Protein AF-A0A1V6BVH6-F1 (afdb_monomer_lite)

Foldseek 3Di:
DFWKAFQPVLDIDDDPDQADPPPRDNPRIDGDDPQAPSDDPDDDDPDWDADPPPRATADPPRRHRPDWDWDDDPPDIDTPVPDDPVVVVVVVPDDDDDPVVPD

Secondary structure (DSSP, 8-state):
-EEEEETTT--EEEESS---TTT--STTEEEPPTT--S-------S--EE-TTT--EE-TTT--S----EEESSSSEEEGGGS-HHHHHHHHT--PPPTTTT-

Radius of gyration: 16.54 Å; chains: 1; bounding box: 38×27×50 Å

Structure (mmCIF, N/CA/C/O backbone):
data_AF-A0A1V6BVH6-F1
#
_entry.id   AF-A0A1V6BVH6-F1
#
loop_
_atom_site.group_PDB
_atom_site.id
_atom_site.type_symbol
_atom_site.label_atom_id
_atom_site.label_alt_id
_atom_site.label_comp_id
_atom_site.label_asym_id
_atom_site.label_entity_id
_atom_site.label_seq_id
_atom_site.pdbx_PDB_ins_code
_atom_site.Cartn_x
_atom_site.Cartn_y
_atom_site.Cartn_z
_atom_site.occupancy
_atom_site.B_iso_or_equiv
_atom_site.auth_seq_id
_atom_site.auth_comp_id
_atom_site.auth_asym_id
_atom_site.auth_atom_id
_atom_site.pdbx_PDB_model_num
ATOM 1 N N . MET A 1 1 ? 19.714 -13.281 -8.399 1.00 72.81 1 MET A N 1
ATOM 2 C CA . MET A 1 1 ? 19.001 -12.249 -9.176 1.00 72.81 1 MET A CA 1
ATOM 3 C C . MET A 1 1 ? 17.877 -11.716 -8.303 1.00 72.81 1 MET A C 1
ATOM 5 O O . MET A 1 1 ? 17.176 -12.528 -7.706 1.00 72.81 1 MET A O 1
ATOM 9 N N . THR A 1 2 ? 17.773 -10.400 -8.120 1.00 87.06 2 THR A N 1
ATOM 10 C CA . THR A 1 2 ? 16.769 -9.802 -7.223 1.00 87.06 2 THR A CA 1
ATOM 11 C C . THR A 1 2 ? 15.509 -9.491 -8.022 1.00 87.06 2 THR A C 1
ATOM 13 O O . THR A 1 2 ? 15.588 -9.006 -9.150 1.00 87.06 2 THR A O 1
ATOM 16 N N . ARG A 1 3 ? 14.338 -9.778 -7.447 1.00 91.31 3 ARG A N 1
ATOM 17 C CA . ARG A 1 3 ? 13.047 -9.494 -8.077 1.00 91.31 3 ARG A CA 1
ATOM 18 C C . ARG A 1 3 ? 12.584 -8.089 -7.703 1.00 91.31 3 ARG A C 1
ATOM 20 O O . ARG A 1 3 ? 12.475 -7.754 -6.523 1.00 91.31 3 ARG A O 1
ATOM 27 N N . TYR A 1 4 ? 12.290 -7.279 -8.708 1.00 92.00 4 TYR A N 1
ATOM 28 C CA . TYR A 1 4 ? 11.876 -5.888 -8.579 1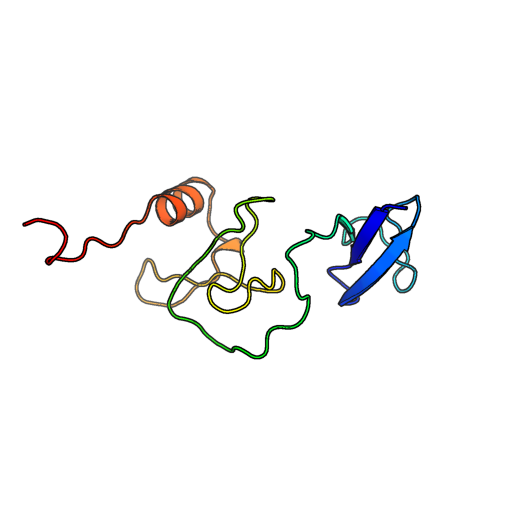.00 92.00 4 TYR A CA 1
ATOM 29 C C . TYR A 1 4 ? 10.460 -5.674 -9.109 1.00 92.00 4 TYR A C 1
ATOM 31 O O . TYR A 1 4 ? 9.984 -6.389 -9.993 1.00 92.00 4 TYR A O 1
ATOM 39 N N . LYS A 1 5 ? 9.792 -4.648 -8.581 1.00 91.00 5 LYS A N 1
ATOM 40 C CA . LYS A 1 5 ? 8.474 -4.184 -9.015 1.00 91.00 5 LYS A CA 1
ATOM 41 C C . LYS A 1 5 ? 8.533 -2.691 -9.314 1.00 91.00 5 LYS A C 1
ATOM 43 O O . LYS A 1 5 ? 8.948 -1.898 -8.469 1.00 91.00 5 LYS A O 1
ATOM 48 N N . CYS A 1 6 ? 8.087 -2.297 -10.503 1.00 91.06 6 CYS A N 1
ATOM 49 C CA . CYS A 1 6 ? 7.952 -0.891 -10.872 1.00 91.06 6 CYS A CA 1
ATOM 50 C C . CYS A 1 6 ?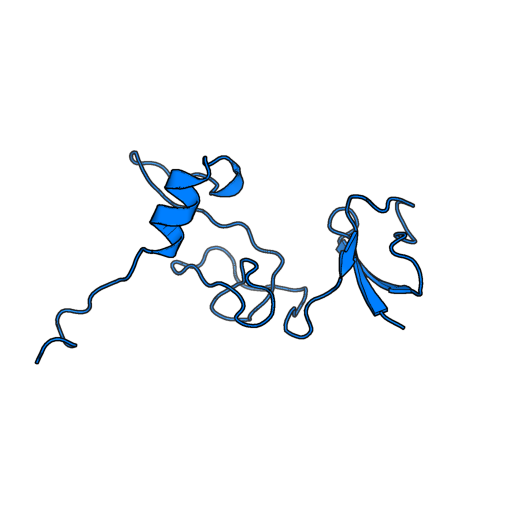 6.548 -0.377 -10.535 1.00 91.06 6 CYS A C 1
ATOM 52 O O . CYS A 1 6 ? 5.543 -0.864 -11.057 1.00 91.06 6 CYS A O 1
ATOM 54 N N . SER A 1 7 ? 6.474 0.661 -9.708 1.00 85.94 7 SER A N 1
ATOM 55 C CA . SER A 1 7 ? 5.215 1.294 -9.302 1.00 85.94 7 SER A CA 1
ATOM 56 C C . SER A 1 7 ? 4.556 2.092 -10.429 1.00 85.94 7 SER A C 1
ATOM 58 O O . SER A 1 7 ? 3.338 2.259 -10.398 1.00 85.94 7 SER A O 1
ATOM 60 N N . ASN A 1 8 ? 5.327 2.553 -11.419 1.00 88.62 8 ASN A N 1
ATOM 61 C CA . ASN A 1 8 ? 4.821 3.331 -12.551 1.00 88.62 8 ASN A CA 1
ATOM 62 C C . ASN A 1 8 ? 4.244 2.415 -13.645 1.00 88.62 8 ASN A C 1
ATOM 64 O O . ASN A 1 8 ? 3.072 2.507 -13.991 1.00 88.62 8 ASN A O 1
ATOM 68 N N . CYS A 1 9 ? 5.041 1.452 -14.118 1.00 90.19 9 CYS A N 1
ATOM 69 C CA . CYS A 1 9 ? 4.660 0.553 -15.214 1.00 90.19 9 CYS A CA 1
ATOM 70 C C . CYS A 1 9 ? 3.915 -0.713 -14.771 1.00 90.19 9 CYS A C 1
ATOM 72 O O . CYS A 1 9 ? 3.506 -1.496 -15.620 1.00 90.19 9 CYS A O 1
ATOM 74 N N . LYS A 1 10 ? 3.781 -0.951 -13.458 1.00 87.06 10 LYS A N 1
ATOM 75 C CA . LYS A 1 10 ? 3.144 -2.151 -12.877 1.00 87.06 10 LYS A CA 1
ATOM 76 C C . LYS A 1 10 ? 3.740 -3.475 -13.379 1.00 87.06 10 LYS A C 1
ATOM 78 O O . LYS A 1 10 ? 3.071 -4.502 -13.382 1.00 87.06 10 LYS A O 1
ATOM 83 N N . VAL A 1 11 ? 5.012 -3.449 -13.771 1.00 89.50 11 VAL A N 1
ATOM 84 C CA . VAL A 1 11 ? 5.776 -4.612 -14.233 1.00 89.50 11 VAL A CA 1
ATOM 85 C C . VAL A 1 11 ? 6.633 -5.166 -13.102 1.00 89.50 11 VAL A C 1
ATOM 87 O O . VAL A 1 11 ? 7.173 -4.414 -12.284 1.00 89.50 11 VAL A O 1
ATOM 90 N N . VAL A 1 12 ? 6.760 -6.489 -13.085 1.00 90.94 12 VAL A N 1
ATOM 91 C CA . VAL A 1 12 ? 7.671 -7.235 -12.221 1.00 90.94 12 VAL A CA 1
ATOM 92 C C . VAL A 1 12 ? 8.769 -7.829 -13.091 1.00 90.94 12 VAL A C 1
ATOM 94 O O . VAL A 1 12 ? 8.469 -8.419 -14.126 1.00 90.94 12 VAL A O 1
ATOM 97 N N . PHE A 1 13 ? 10.023 -7.669 -12.684 1.00 91.88 13 PHE A N 1
ATOM 98 C CA . PHE A 1 13 ? 11.182 -8.134 -13.446 1.00 91.88 13 PHE A CA 1
ATOM 99 C C . PHE A 1 13 ? 12.311 -8.575 -12.512 1.00 91.88 13 PHE A C 1
ATOM 101 O O . PHE A 1 13 ? 12.361 -8.173 -11.351 1.00 91.88 13 PHE A O 1
ATOM 108 N N . GLU A 1 14 ? 13.211 -9.415 -13.012 1.00 92.19 14 GLU A N 1
ATOM 109 C CA . GLU A 1 14 ? 14.427 -9.824 -12.307 1.00 92.19 14 GLU A CA 1
ATOM 110 C C . GLU A 1 14 ? 15.627 -9.138 -12.949 1.00 92.19 14 GLU A C 1
ATOM 112 O O . GLU A 1 14 ? 15.771 -9.147 -14.171 1.00 92.19 14 GLU A O 1
ATOM 117 N N . ALA A 1 15 ? 16.468 -8.515 -12.131 1.00 89.25 15 ALA A N 1
ATOM 118 C CA . ALA A 1 15 ? 17.652 -7.802 -12.594 1.00 89.25 15 ALA A CA 1
ATOM 119 C C . ALA A 1 15 ? 18.731 -7.779 -11.502 1.00 89.25 15 ALA A C 1
ATOM 121 O O . ALA A 1 15 ? 18.487 -8.152 -10.350 1.00 89.25 15 ALA A O 1
ATOM 122 N N . GLU A 1 16 ? 19.937 -7.358 -11.876 1.00 88.94 16 GLU A N 1
ATOM 123 C CA . GLU A 1 16 ? 21.007 -7.019 -10.928 1.00 88.94 16 GLU A CA 1
ATOM 124 C C . GLU A 1 16 ? 20.906 -5.558 -10.471 1.00 88.94 16 GLU A C 1
ATOM 126 O O . GLU A 1 16 ? 21.207 -5.246 -9.322 1.00 88.94 16 GLU A O 1
ATOM 131 N N . GLU A 1 17 ? 20.396 -4.683 -11.342 1.00 87.25 17 GLU A N 1
ATOM 132 C CA . GLU A 1 17 ? 20.207 -3.258 -11.081 1.00 87.25 17 GLU A CA 1
ATOM 133 C C . GLU A 1 17 ? 18.713 -2.878 -11.065 1.00 87.25 17 GLU A C 1
ATOM 135 O O . GLU A 1 17 ? 17.918 -3.436 -11.828 1.00 87.25 17 GLU A O 1
ATOM 140 N N . PRO A 1 18 ? 18.294 -1.906 -10.232 1.00 88.62 18 PRO A N 1
ATOM 141 C CA . PRO A 1 18 ? 16.894 -1.507 -10.081 1.00 88.62 18 PRO A CA 1
ATOM 142 C C . PRO A 1 18 ? 16.429 -0.559 -11.204 1.00 88.62 18 PRO A C 1
ATOM 144 O O . PRO A 1 18 ? 15.913 0.526 -10.938 1.00 88.62 18 PRO A O 1
ATOM 147 N N . LEU A 1 19 ? 16.598 -0.953 -12.467 1.00 91.81 19 LEU A N 1
ATOM 148 C CA . LEU A 1 19 ? 16.192 -0.167 -13.634 1.00 91.81 19 LEU A CA 1
ATOM 149 C C . LEU A 1 19 ? 14.990 -0.823 -14.322 1.00 91.81 19 LEU A C 1
ATOM 151 O O . LEU A 1 19 ? 15.066 -1.960 -14.782 1.00 91.81 19 LEU A O 1
ATOM 155 N N . CYS A 1 20 ? 13.859 -0.118 -14.398 1.00 91.31 20 CYS A N 1
ATOM 156 C CA . CYS A 1 20 ? 12.675 -0.655 -15.068 1.00 91.31 20 CYS A CA 1
ATOM 157 C C . CYS A 1 20 ? 12.906 -0.775 -16.589 1.00 91.31 20 CYS A C 1
ATOM 159 O O . CYS A 1 20 ? 13.192 0.245 -17.215 1.00 91.31 20 CYS A O 1
ATOM 161 N N . PRO A 1 21 ? 12.673 -1.940 -17.223 1.00 91.38 21 PRO A N 1
ATOM 162 C CA . PRO A 1 21 ? 12.907 -2.130 -18.661 1.00 91.38 21 PRO A CA 1
ATOM 163 C C . PRO A 1 21 ? 11.921 -1.371 -19.567 1.00 91.38 21 PRO A C 1
ATOM 165 O O . PRO A 1 21 ? 12.134 -1.297 -20.772 1.00 91.38 21 PRO A O 1
ATOM 168 N N . LEU A 1 22 ? 10.830 -0.827 -19.010 1.00 92.06 22 LEU A N 1
ATOM 169 C CA . LEU A 1 22 ? 9.795 -0.121 -19.774 1.00 92.06 22 LEU A CA 1
ATOM 170 C C . LEU A 1 22 ? 9.908 1.405 -19.681 1.00 92.06 22 LEU A C 1
ATOM 172 O O . LEU A 1 22 ? 9.794 2.082 -20.695 1.00 92.06 22 LEU A O 1
ATOM 176 N N . CYS A 1 23 ? 10.116 1.958 -18.481 1.00 92.75 23 CYS A N 1
ATOM 177 C CA . CYS A 1 23 ? 10.233 3.412 -18.289 1.00 92.75 23 CYS A CA 1
ATOM 178 C C . CYS A 1 23 ? 11.660 3.895 -18.034 1.00 92.75 23 CYS A C 1
ATOM 180 O O . CYS A 1 23 ? 11.872 5.098 -17.904 1.00 92.75 23 CYS A O 1
ATOM 182 N N . ASN A 1 24 ? 12.628 2.981 -17.931 1.00 89.50 24 ASN A N 1
ATOM 183 C CA . ASN A 1 24 ? 14.037 3.296 -17.709 1.00 89.50 24 ASN A CA 1
ATOM 184 C C . ASN A 1 24 ? 14.292 4.182 -16.471 1.00 89.50 24 ASN A C 1
ATOM 186 O O . ASN A 1 24 ? 15.222 4.980 -16.440 1.00 89.50 24 ASN A O 1
ATOM 190 N N . THR A 1 25 ? 13.424 4.076 -15.461 1.00 88.69 25 THR A N 1
ATOM 191 C CA . THR A 1 25 ? 13.485 4.860 -14.219 1.00 88.69 25 THR A CA 1
ATOM 192 C C . THR A 1 25 ? 13.749 3.931 -13.045 1.00 88.69 25 THR A C 1
ATOM 194 O O . THR A 1 25 ? 13.150 2.854 -12.979 1.00 88.69 25 THR A O 1
ATOM 197 N N . SER A 1 26 ? 14.590 4.366 -12.107 1.00 88.69 26 SER A N 1
ATOM 198 C CA . SER A 1 26 ? 14.865 3.671 -10.844 1.00 88.69 26 SER A CA 1
ATOM 199 C C . SER A 1 26 ? 13.989 4.156 -9.683 1.00 88.69 26 SER A C 1
ATOM 201 O O . SER A 1 26 ? 13.640 3.356 -8.822 1.00 88.69 26 SER A O 1
ATOM 203 N N . ASP A 1 27 ? 13.540 5.416 -9.685 1.00 88.25 27 ASP A N 1
ATOM 204 C CA . ASP A 1 27 ? 12.781 6.024 -8.572 1.00 88.25 27 ASP A CA 1
ATOM 205 C C . ASP A 1 27 ? 11.482 5.283 -8.223 1.00 88.25 27 ASP A C 1
ATOM 207 O O . ASP A 1 27 ? 11.065 5.207 -7.068 1.00 88.25 27 ASP A O 1
ATOM 211 N N . ALA A 1 28 ? 10.820 4.722 -9.236 1.00 86.50 28 ALA A N 1
ATOM 212 C CA . ALA A 1 28 ? 9.573 3.987 -9.060 1.00 86.50 28 ALA A CA 1
ATOM 213 C C . ALA A 1 28 ? 9.786 2.487 -8.783 1.00 86.50 28 ALA A C 1
ATOM 215 O O . ALA A 1 28 ? 8.799 1.762 -8.607 1.00 86.50 28 ALA A O 1
ATOM 216 N N . VAL A 1 29 ? 11.031 2.003 -8.795 1.00 92.00 29 VAL A N 1
ATOM 217 C CA . VAL A 1 29 ? 11.380 0.584 -8.670 1.00 92.00 29 VAL A CA 1
ATOM 218 C C . VAL A 1 29 ? 11.691 0.253 -7.216 1.00 92.00 29 VAL A C 1
ATOM 220 O O . VAL A 1 29 ? 12.522 0.887 -6.576 1.00 92.00 29 VAL A O 1
ATOM 223 N N . LYS A 1 30 ? 11.029 -0.778 -6.692 1.00 89.94 30 LYS A N 1
ATOM 224 C CA . LYS A 1 30 ? 11.271 -1.304 -5.345 1.00 89.94 30 LYS A CA 1
ATOM 225 C C . LYS A 1 30 ? 11.532 -2.803 -5.407 1.00 89.94 30 LYS A C 1
ATOM 227 O O . LYS A 1 30 ? 11.053 -3.482 -6.318 1.00 89.94 30 LYS A O 1
ATOM 232 N N . VAL A 1 31 ? 12.281 -3.322 -4.435 1.00 91.06 31 VAL A N 1
ATOM 233 C CA . VAL A 1 31 ? 12.427 -4.772 -4.244 1.00 91.06 31 VAL A CA 1
ATOM 234 C C . VAL A 1 31 ? 11.045 -5.363 -3.976 1.00 91.06 31 VAL A C 1
ATOM 236 O O . VAL A 1 31 ? 10.276 -4.830 -3.175 1.00 91.06 31 VAL A O 1
ATOM 239 N N . MET A 1 32 ? 10.708 -6.438 -4.680 1.00 90.19 32 MET A N 1
ATOM 240 C CA . MET A 1 32 ? 9.420 -7.099 -4.533 1.00 90.19 32 MET A CA 1
ATOM 241 C C . MET A 1 32 ? 9.398 -7.931 -3.246 1.00 90.19 32 MET A C 1
ATOM 243 O O . MET A 1 32 ? 10.290 -8.743 -3.011 1.00 90.19 32 MET A O 1
ATOM 247 N N . CYS A 1 33 ? 8.360 -7.755 -2.426 1.00 90.06 33 CYS A N 1
ATOM 248 C CA . CYS A 1 33 ? 8.135 -8.607 -1.260 1.00 90.06 33 CYS A CA 1
ATOM 249 C C . CYS A 1 33 ? 7.745 -10.030 -1.714 1.00 90.06 33 CYS A C 1
ATOM 251 O O . CYS A 1 33 ? 6.897 -10.151 -2.603 1.00 90.06 33 CYS A O 1
ATOM 253 N N . PRO A 1 34 ? 8.283 -11.103 -1.099 1.00 87.19 34 PRO A N 1
ATOM 254 C CA . PRO A 1 34 ? 7.921 -12.485 -1.435 1.00 87.19 34 PRO A CA 1
ATOM 255 C C . PRO A 1 34 ? 6.419 -12.784 -1.328 1.00 87.19 34 PRO A C 1
ATOM 257 O O . PRO A 1 34 ? 5.899 -13.610 -2.075 1.00 87.19 34 PRO A O 1
ATOM 260 N N . ARG A 1 35 ? 5.715 -12.088 -0.427 1.00 84.88 35 ARG A N 1
ATOM 261 C CA . ARG A 1 35 ? 4.272 -12.234 -0.184 1.00 84.88 35 ARG A CA 1
ATOM 262 C C . ARG A 1 35 ? 3.390 -11.408 -1.136 1.00 84.88 35 ARG A C 1
ATOM 264 O O . ARG A 1 35 ? 2.168 -11.514 -1.082 1.00 84.88 35 ARG A O 1
ATOM 271 N N . ASP A 1 36 ? 3.960 -10.577 -2.008 1.00 87.94 36 ASP A N 1
ATOM 272 C CA . ASP A 1 36 ? 3.164 -9.715 -2.887 1.00 87.94 36 ASP A CA 1
ATOM 273 C C . ASP A 1 36 ? 2.593 -10.472 -4.098 1.00 87.94 36 ASP A C 1
ATOM 275 O O . ASP A 1 36 ? 3.300 -10.788 -5.053 1.00 87.94 36 ASP A O 1
ATOM 279 N N . HIS A 1 37 ? 1.277 -10.690 -4.107 1.00 79.62 37 HIS A N 1
ATOM 280 C CA . HIS A 1 37 ? 0.578 -11.335 -5.223 1.00 79.62 37 HIS A CA 1
ATOM 281 C C . HIS A 1 37 ? 0.373 -10.438 -6.457 1.00 79.62 37 HIS A C 1
ATOM 283 O O . HIS A 1 37 ? -0.123 -10.932 -7.468 1.00 79.62 37 HIS A O 1
ATOM 289 N N . CYS A 1 38 ? 0.769 -9.154 -6.415 1.00 79.00 38 CYS A N 1
ATOM 290 C CA . CYS A 1 38 ? 0.723 -8.156 -7.505 1.00 79.00 38 CYS A CA 1
ATOM 291 C C . CYS A 1 38 ? -0.643 -7.877 -8.158 1.00 79.00 38 CYS A C 1
ATOM 293 O O . CYS A 1 38 ? -0.803 -6.833 -8.790 1.00 79.00 38 CYS A O 1
ATOM 295 N N . ASN A 1 39 ? -1.626 -8.749 -7.965 1.00 84.75 39 ASN A N 1
ATOM 296 C CA . ASN A 1 39 ? -2.993 -8.648 -8.428 1.00 84.75 39 ASN A CA 1
ATOM 297 C C . ASN A 1 39 ? -3.931 -8.766 -7.223 1.00 84.75 39 ASN A C 1
ATOM 299 O O . ASN A 1 39 ? -3.797 -9.673 -6.401 1.00 84.75 39 ASN A O 1
ATOM 303 N N . CYS A 1 40 ? -4.874 -7.836 -7.111 1.00 86.56 40 CYS A N 1
ATOM 304 C CA . CYS A 1 40 ? -5.901 -7.845 -6.077 1.00 86.56 40 CYS A CA 1
ATOM 305 C C . CYS A 1 40 ? -7.269 -7.812 -6.767 1.00 86.56 40 CYS A C 1
ATOM 307 O O . CYS A 1 40 ? -7.584 -6.796 -7.383 1.00 86.56 40 CYS A O 1
ATOM 309 N N . PRO A 1 41 ? -8.080 -8.883 -6.689 1.00 90.06 41 PRO A N 1
ATOM 310 C CA . PRO A 1 41 ? -9.436 -8.870 -7.238 1.00 90.06 41 PRO A CA 1
ATOM 311 C C . PRO A 1 41 ? -10.423 -8.109 -6.337 1.00 90.06 41 PRO A C 1
ATOM 313 O O . PRO A 1 41 ? -11.543 -7.824 -6.752 1.00 90.06 41 PRO A O 1
ATOM 316 N N . HIS A 1 42 ? -10.023 -7.794 -5.102 1.00 89.75 42 HIS A N 1
ATOM 317 C CA . HIS A 1 42 ? -10.855 -7.104 -4.123 1.00 89.75 42 HIS A CA 1
ATOM 318 C C . HIS A 1 42 ? -10.874 -5.594 -4.379 1.00 89.75 42 HIS A C 1
ATOM 320 O O . HIS A 1 42 ? -9.844 -4.999 -4.703 1.00 89.75 42 HIS A O 1
ATOM 326 N N . GLY A 1 43 ? -12.051 -4.987 -4.211 1.00 89.81 43 GLY A N 1
ATOM 327 C CA . GLY A 1 43 ? -12.252 -3.540 -4.274 1.00 89.81 43 GLY A CA 1
ATOM 328 C C . GLY A 1 43 ? -11.923 -2.860 -2.944 1.00 89.81 43 GLY A C 1
ATOM 329 O O . GLY A 1 43 ? -10.790 -2.892 -2.471 1.00 89.81 43 GLY A O 1
ATOM 330 N N . VAL A 1 44 ? -12.922 -2.221 -2.332 1.00 90.69 44 VAL A N 1
ATOM 331 C CA . VAL A 1 44 ? -12.772 -1.603 -1.008 1.00 90.69 44 VAL A CA 1
ATOM 332 C C . VAL A 1 44 ? -13.007 -2.653 0.071 1.00 90.69 44 VAL A C 1
ATOM 334 O O . VAL A 1 44 ? -14.056 -3.288 0.101 1.00 90.69 44 VAL A O 1
ATOM 337 N N . VAL A 1 45 ? -12.037 -2.788 0.971 1.00 92.44 45 VAL A N 1
ATOM 338 C CA . VAL A 1 45 ? -12.092 -3.660 2.149 1.00 92.44 45 VAL A CA 1
ATOM 339 C C . VAL A 1 45 ? -12.103 -2.807 3.417 1.00 92.44 45 VAL A C 1
ATOM 341 O O . VAL A 1 45 ? -11.492 -1.740 3.465 1.00 92.44 45 VAL A O 1
ATOM 344 N N . GLU A 1 46 ? -12.814 -3.254 4.451 1.00 88.56 46 GLU A N 1
ATOM 345 C CA . GLU A 1 46 ? -13.049 -2.448 5.662 1.00 88.56 46 GLU A CA 1
ATOM 346 C C . GLU A 1 46 ? -11.883 -2.453 6.664 1.00 88.56 46 GLU A C 1
ATOM 348 O O . GLU A 1 46 ? -11.838 -1.624 7.580 1.00 88.56 46 GLU A O 1
ATOM 353 N N . SER A 1 47 ? -10.961 -3.409 6.534 1.00 89.75 47 SER A N 1
ATOM 354 C CA . SER A 1 47 ? -9.818 -3.570 7.431 1.00 89.75 47 SER A CA 1
ATOM 355 C C . SER A 1 47 ? -8.513 -3.141 6.765 1.00 89.75 47 SER A C 1
ATOM 357 O O . SER A 1 47 ? -8.346 -3.210 5.549 1.00 89.75 47 SER A O 1
ATOM 359 N N . ILE A 1 48 ? -7.581 -2.665 7.589 1.00 91.88 48 ILE A N 1
ATOM 360 C CA . ILE A 1 48 ? -6.244 -2.256 7.165 1.00 91.88 48 ILE A CA 1
ATOM 361 C C . ILE A 1 48 ? -5.254 -3.274 7.722 1.00 91.88 48 ILE A C 1
ATOM 363 O O . ILE A 1 48 ? -5.285 -3.565 8.916 1.00 91.88 48 ILE A O 1
ATOM 367 N N . ALA A 1 49 ? -4.372 -3.786 6.866 1.00 92.19 49 ALA A N 1
ATOM 368 C CA . ALA A 1 49 ? -3.308 -4.702 7.249 1.00 92.19 49 ALA A CA 1
ATOM 369 C C . ALA A 1 49 ? -1.942 -4.196 6.771 1.00 92.19 49 ALA A C 1
ATOM 371 O O . ALA A 1 49 ? -1.829 -3.478 5.772 1.00 92.19 49 ALA A O 1
ATOM 372 N N . TYR A 1 50 ? -0.908 -4.611 7.496 1.00 92.69 50 TYR A N 1
ATOM 373 C CA . TYR A 1 50 ? 0.493 -4.393 7.158 1.00 92.69 50 TYR A CA 1
ATOM 374 C C . TYR A 1 50 ? 1.175 -5.749 7.008 1.00 92.69 50 TYR A C 1
ATOM 376 O O . TYR A 1 50 ? 0.877 -6.689 7.750 1.00 92.69 50 TYR A O 1
ATOM 384 N N . CYS A 1 51 ? 2.083 -5.859 6.045 1.00 92.62 51 CYS A N 1
ATOM 385 C CA . CYS A 1 51 ? 2.825 -7.088 5.819 1.00 92.62 51 CYS A CA 1
ATOM 386 C C . CYS A 1 51 ? 3.835 -7.318 6.956 1.00 92.62 51 CYS A C 1
ATOM 388 O O . CYS A 1 51 ? 4.610 -6.413 7.261 1.00 92.62 51 CYS A O 1
ATOM 390 N N . PRO A 1 52 ? 3.899 -8.515 7.564 1.00 90.88 52 PRO A N 1
ATOM 391 C CA . PRO A 1 52 ? 4.835 -8.784 8.657 1.00 90.88 52 PRO A CA 1
ATOM 392 C C . PRO A 1 52 ? 6.294 -8.925 8.195 1.00 90.88 52 PRO A C 1
ATOM 394 O O . PRO A 1 52 ? 7.188 -8.897 9.030 1.00 90.88 52 PRO A O 1
ATOM 397 N N . GLU A 1 53 ? 6.549 -9.085 6.890 1.00 89.31 53 GLU A N 1
ATOM 398 C CA . GLU A 1 53 ? 7.913 -9.219 6.357 1.00 89.31 53 GLU A CA 1
ATOM 399 C C . GLU A 1 53 ? 8.538 -7.870 5.996 1.00 89.31 53 GLU A C 1
ATOM 401 O O . GLU A 1 53 ? 9.705 -7.634 6.289 1.00 89.31 53 GLU A O 1
ATOM 406 N N . CYS A 1 54 ? 7.776 -6.973 5.364 1.00 90.06 54 CYS A N 1
ATOM 407 C CA . CYS A 1 54 ? 8.294 -5.691 4.875 1.00 90.06 54 CYS A CA 1
ATOM 408 C C . CYS A 1 54 ? 7.670 -4.460 5.551 1.00 90.06 54 CYS A C 1
ATOM 410 O O . CYS A 1 54 ? 8.141 -3.349 5.333 1.00 90.06 54 CYS A O 1
ATOM 412 N N . GLY A 1 55 ? 6.612 -4.624 6.350 1.00 90.19 55 GLY A N 1
ATOM 413 C CA . GLY A 1 55 ? 5.920 -3.527 7.035 1.00 90.19 55 GLY A CA 1
ATOM 414 C C . GLY A 1 55 ? 5.068 -2.624 6.133 1.00 90.19 55 GLY A C 1
ATOM 415 O O . GLY A 1 55 ? 4.442 -1.688 6.632 1.00 90.19 55 GLY A O 1
ATOM 416 N N . GLU A 1 56 ? 5.023 -2.887 4.826 1.00 91.75 56 GLU A N 1
ATOM 417 C CA . GLU A 1 56 ? 4.234 -2.113 3.865 1.00 91.75 56 GLU A CA 1
ATOM 418 C C . GLU A 1 56 ? 2.733 -2.458 3.956 1.00 91.75 56 GLU A C 1
ATOM 420 O O . GLU A 1 56 ? 2.368 -3.572 4.354 1.00 91.75 56 GLU A O 1
ATOM 425 N N . PRO A 1 57 ? 1.837 -1.526 3.583 1.00 92.44 57 PRO A N 1
ATOM 426 C CA . PRO A 1 57 ? 0.409 -1.794 3.474 1.00 92.44 57 PRO A CA 1
ATOM 427 C C . PRO A 1 57 ? 0.099 -2.953 2.527 1.00 92.44 57 PRO A C 1
ATOM 429 O O . PRO A 1 57 ? 0.646 -3.036 1.426 1.00 92.44 57 PRO A O 1
ATOM 432 N N . MET A 1 58 ? -0.841 -3.811 2.919 1.00 93.88 58 MET A N 1
ATOM 433 C CA . MET A 1 58 ? -1.313 -4.900 2.068 1.00 93.88 58 MET A CA 1
ATOM 434 C C . MET A 1 58 ? -2.818 -5.115 2.186 1.00 93.88 58 MET A C 1
ATOM 436 O O . MET A 1 58 ? -3.451 -4.718 3.167 1.00 93.88 58 MET A O 1
ATOM 440 N N . CYS A 1 59 ? -3.394 -5.773 1.183 1.00 93.19 59 CYS A N 1
ATOM 441 C CA . CYS A 1 59 ? -4.765 -6.251 1.253 1.00 93.19 59 CYS A CA 1
ATOM 442 C C . CYS A 1 59 ? -4.877 -7.294 2.386 1.00 93.19 59 CYS A C 1
ATOM 444 O O . CYS A 1 59 ? -4.151 -8.288 2.346 1.00 93.19 59 CYS A O 1
ATOM 446 N N . PRO A 1 60 ? -5.781 -7.116 3.363 1.00 91.94 60 PRO A N 1
ATOM 447 C CA . PRO A 1 60 ? -5.989 -8.060 4.462 1.00 91.94 60 PRO A CA 1
ATOM 448 C C . PRO A 1 60 ? -6.473 -9.438 3.991 1.00 91.94 60 PRO A C 1
ATOM 450 O O . PRO A 1 60 ? -6.231 -10.427 4.672 1.00 91.94 60 PRO A O 1
ATOM 453 N N . GLU A 1 61 ? -7.130 -9.516 2.831 1.00 91.56 61 GLU A N 1
ATOM 454 C CA . GLU A 1 61 ? -7.724 -10.759 2.325 1.00 91.56 61 GLU A CA 1
ATOM 455 C C . GLU A 1 61 ? -6.748 -11.582 1.474 1.00 91.56 61 GLU A C 1
ATOM 457 O O . GLU A 1 61 ? -6.691 -12.800 1.614 1.00 91.56 61 GLU A O 1
ATOM 462 N N . CYS A 1 62 ? -5.956 -10.944 0.601 1.00 91.00 62 CYS A N 1
ATOM 463 C CA . CYS A 1 62 ? -5.051 -11.659 -0.314 1.00 91.00 62 CYS A CA 1
ATOM 464 C C . CYS A 1 62 ? -3.559 -11.339 -0.161 1.00 91.00 62 CYS A C 1
ATOM 466 O O . CYS A 1 62 ? -2.751 -11.970 -0.838 1.00 91.00 62 CYS A O 1
ATOM 468 N N . GLY A 1 63 ? -3.168 -10.356 0.654 1.00 89.69 63 GLY A N 1
ATOM 469 C CA . GLY A 1 63 ? -1.761 -9.978 0.850 1.00 89.69 63 GLY A CA 1
ATOM 470 C C . GLY A 1 63 ? -1.100 -9.183 -0.279 1.00 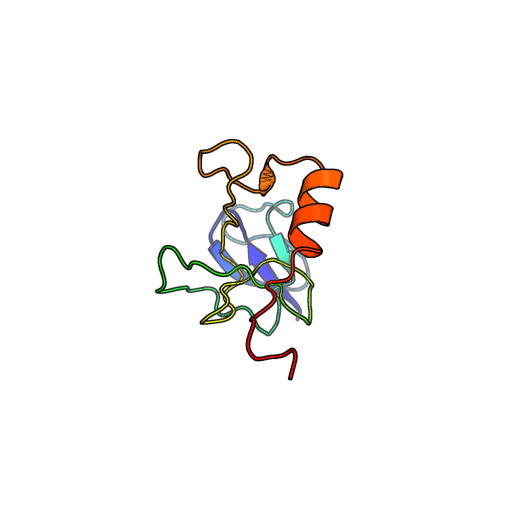89.69 63 GLY A C 1
ATOM 471 O O . GLY A 1 63 ? 0.095 -8.901 -0.216 1.00 89.69 63 GLY A O 1
ATOM 472 N N . CYS A 1 64 ? -1.849 -8.771 -1.303 1.00 91.44 64 CYS A N 1
ATOM 473 C CA . CYS A 1 64 ? -1.325 -7.905 -2.361 1.00 91.44 64 CYS A CA 1
ATOM 474 C C . CYS A 1 64 ? -0.899 -6.536 -1.803 1.00 91.44 64 CYS A C 1
ATOM 476 O O . CYS A 1 64 ? -1.641 -5.929 -1.031 1.00 91.44 64 CYS A O 1
ATOM 478 N N . HIS A 1 65 ? 0.264 -6.033 -2.222 1.00 91.38 65 HIS A N 1
ATOM 479 C CA . HIS A 1 65 ? 0.809 -4.742 -1.769 1.00 91.38 65 HIS A CA 1
ATOM 480 C C . HIS A 1 65 ? 0.415 -3.572 -2.686 1.00 91.38 65 HIS A C 1
ATOM 482 O O . HIS A 1 65 ? 0.714 -2.414 -2.407 1.00 91.38 65 HIS A O 1
ATOM 488 N N . SER A 1 66 ? -0.259 -3.846 -3.807 1.00 89.38 66 SER A N 1
ATOM 489 C CA . SER A 1 66 ? -0.804 -2.819 -4.70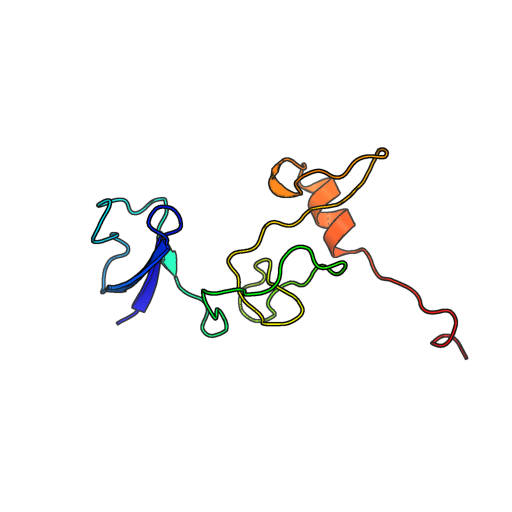5 1.00 89.38 66 SER A CA 1
ATOM 490 C C . SER A 1 66 ? -2.110 -2.233 -4.144 1.00 89.38 66 SER A C 1
ATOM 492 O O . SER A 1 66 ? -3.160 -2.367 -4.769 1.00 89.38 66 SER A O 1
ATOM 494 N N . VAL A 1 67 ? -2.061 -1.616 -2.961 1.00 90.56 67 VAL A N 1
ATOM 495 C CA . VAL A 1 67 ? -3.239 -1.077 -2.260 1.00 90.56 67 VAL A CA 1
ATOM 496 C C . VAL A 1 67 ? -3.059 0.389 -1.872 1.00 90.56 67 VAL A C 1
ATOM 498 O O . VAL A 1 67 ? -1.941 0.877 -1.726 1.00 90.56 67 VAL A O 1
ATOM 501 N N . VAL A 1 68 ? -4.177 1.089 -1.673 1.00 91.94 68 VAL A N 1
ATOM 502 C CA . VAL A 1 68 ? -4.210 2.436 -1.087 1.00 91.94 68 VAL A CA 1
ATOM 503 C C . VAL A 1 68 ? -4.975 2.361 0.226 1.00 91.94 68 VAL A C 1
ATOM 505 O O . VAL A 1 68 ? -6.123 1.921 0.255 1.00 91.94 68 VAL A O 1
ATOM 508 N N . GLN A 1 69 ? -4.350 2.799 1.317 1.00 94.00 69 GLN A N 1
ATOM 509 C CA . GLN A 1 69 ? -5.022 2.896 2.608 1.00 94.00 69 GLN A CA 1
ATOM 510 C C . GLN A 1 69 ? -5.886 4.155 2.649 1.00 94.00 69 GLN A C 1
ATOM 512 O O . GLN A 1 69 ? -5.403 5.269 2.428 1.00 94.00 69 GLN A O 1
ATOM 517 N N . ILE A 1 70 ? -7.160 3.974 2.978 1.00 93.62 70 ILE A N 1
ATOM 518 C CA . ILE A 1 70 ? -8.106 5.062 3.198 1.00 93.62 70 ILE A CA 1
ATOM 519 C C . ILE A 1 70 ? -8.630 4.991 4.627 1.00 93.62 70 ILE A C 1
ATOM 521 O O . ILE A 1 70 ? -8.948 3.920 5.137 1.00 93.62 70 ILE A O 1
ATOM 525 N N . SER A 1 71 ? -8.717 6.138 5.290 1.00 92.69 71 SER A N 1
ATOM 526 C CA . SER A 1 71 ? -9.316 6.234 6.617 1.00 92.69 71 SER A CA 1
ATOM 527 C C . SER A 1 71 ? -10.018 7.576 6.788 1.00 92.69 71 SER A C 1
ATOM 529 O O . SER A 1 71 ? -9.722 8.571 6.116 1.00 92.69 71 SER A O 1
ATOM 531 N N . ARG A 1 72 ? -10.982 7.597 7.707 1.00 90.56 72 ARG A N 1
ATOM 532 C CA . ARG A 1 72 ? -11.720 8.792 8.113 1.00 90.56 72 ARG A CA 1
ATOM 533 C C . ARG A 1 72 ? -11.110 9.383 9.385 1.00 90.56 72 ARG A C 1
ATOM 535 O O . ARG A 1 72 ? -10.757 8.636 10.295 1.00 90.56 72 ARG A O 1
ATOM 542 N N . VAL A 1 73 ? -11.019 10.715 9.438 1.00 85.94 73 VAL A N 1
ATOM 543 C CA . VAL A 1 73 ? -10.677 11.476 10.660 1.00 85.94 73 VAL A CA 1
ATOM 544 C C . VAL A 1 73 ? -11.771 12.498 10.978 1.00 85.94 73 VAL A C 1
ATOM 546 O O . VAL A 1 73 ? -12.354 12.438 12.050 1.00 85.94 73 VAL A O 1
ATOM 549 N N . THR A 1 74 ? -12.121 13.387 10.040 1.00 83.88 74 THR A N 1
ATOM 550 C CA . THR A 1 74 ? -13.063 14.511 10.257 1.00 83.88 74 THR A CA 1
ATOM 551 C C . THR A 1 74 ? -14.423 14.349 9.561 1.00 83.88 74 THR A C 1
ATOM 553 O O . THR A 1 74 ? -15.107 15.332 9.300 1.00 83.88 74 THR A O 1
ATOM 556 N N . GLY A 1 75 ? -14.828 13.119 9.232 1.00 85.75 75 GLY A N 1
ATOM 557 C CA . GLY A 1 75 ? -16.159 12.831 8.669 1.00 85.75 75 GLY A CA 1
ATOM 558 C C . GLY A 1 75 ? -16.181 12.277 7.239 1.00 85.75 75 GLY A C 1
ATOM 559 O O . GLY A 1 75 ? -17.128 11.577 6.895 1.00 85.75 75 GLY A O 1
ATOM 560 N N . TYR A 1 76 ? -15.119 12.462 6.447 1.00 91.81 76 TYR A N 1
ATOM 561 C CA . TYR A 1 76 ? -14.994 11.903 5.088 1.00 91.81 76 TYR A CA 1
ATOM 562 C C . TYR A 1 76 ? -13.819 10.926 4.966 1.00 91.81 76 TYR A C 1
ATOM 564 O O . TYR A 1 76 ? -12.889 10.956 5.774 1.00 91.81 76 TYR A O 1
ATOM 572 N N . LEU A 1 77 ? -13.871 10.040 3.967 1.00 91.69 77 LEU A N 1
ATOM 573 C CA . LEU A 1 77 ? -12.758 9.146 3.640 1.00 91.69 77 LEU A CA 1
ATOM 574 C C . LEU A 1 77 ? -11.637 9.944 2.972 1.00 91.69 77 LEU A C 1
ATOM 576 O O . LEU A 1 77 ? -11.885 10.735 2.066 1.00 91.69 77 LEU A O 1
ATOM 580 N N . SER A 1 78 ? -10.406 9.721 3.420 1.00 92.62 78 SER A N 1
ATOM 581 C CA . SER A 1 78 ? -9.210 10.353 2.865 1.00 92.62 78 SER A CA 1
ATOM 582 C C . SER A 1 78 ? -8.094 9.327 2.715 1.00 92.62 78 SER A C 1
ATOM 584 O O . SER A 1 78 ? -8.020 8.380 3.501 1.00 92.62 78 SER A O 1
ATOM 586 N N . SER A 1 79 ? -7.232 9.518 1.714 1.00 93.88 79 SER A N 1
ATOM 587 C CA . SER A 1 79 ? -6.013 8.717 1.578 1.00 93.88 79 SER A CA 1
ATOM 588 C C . SER A 1 79 ? -5.072 8.998 2.746 1.00 93.88 79 SER A C 1
ATOM 590 O O . SER A 1 79 ? -4.817 10.159 3.081 1.00 93.88 79 SER A O 1
ATOM 592 N N . VAL A 1 80 ? -4.544 7.932 3.344 1.00 93.81 80 VAL A N 1
ATOM 593 C CA . VAL A 1 80 ? -3.586 8.000 4.458 1.00 93.81 80 VAL A CA 1
ATOM 594 C C . VAL A 1 80 ? -2.223 8.528 3.993 1.00 93.81 80 VAL A C 1
ATOM 596 O O . VAL A 1 80 ? -1.455 9.053 4.797 1.00 93.81 80 VAL A O 1
ATOM 599 N N . ASP A 1 81 ? -1.921 8.457 2.695 1.00 91.25 81 ASP A N 1
ATOM 600 C CA . ASP A 1 81 ? -0.637 8.901 2.144 1.00 91.25 81 ASP A CA 1
ATOM 601 C C . ASP A 1 81 ? -0.354 10.389 2.426 1.00 91.25 81 ASP A C 1
ATOM 603 O O . ASP A 1 81 ? 0.737 10.742 2.880 1.00 91.25 81 ASP A O 1
ATOM 607 N N . GLY A 1 82 ? -1.382 11.238 2.305 1.00 90.38 82 GLY A N 1
ATOM 608 C CA . GLY A 1 82 ? -1.303 12.679 2.572 1.00 90.38 82 GLY A CA 1
ATOM 609 C C . GLY A 1 82 ? -1.310 13.065 4.056 1.00 90.38 82 GLY A C 1
ATOM 610 O O . GLY A 1 82 ? -1.370 14.250 4.387 1.00 90.38 82 GLY A O 1
ATOM 611 N N . TRP A 1 83 ? -1.307 12.098 4.976 1.00 92.69 83 TRP A N 1
ATOM 612 C CA . TRP A 1 83 ? -1.291 12.380 6.408 1.00 92.69 83 TRP A CA 1
ATOM 613 C C . TRP A 1 83 ? 0.126 12.668 6.912 1.00 92.69 83 TRP A C 1
ATOM 615 O O . TRP A 1 83 ? 1.116 12.137 6.408 1.00 92.69 83 TRP A O 1
ATOM 625 N N . ASN A 1 84 ? 0.223 13.476 7.970 1.00 93.06 84 ASN A N 1
ATOM 626 C CA . ASN A 1 84 ? 1.482 13.656 8.687 1.00 93.06 84 ASN A CA 1
ATOM 627 C C . ASN A 1 84 ? 1.865 12.382 9.470 1.00 93.06 84 ASN A C 1
ATOM 629 O O . ASN A 1 84 ? 1.035 11.500 9.709 1.00 93.06 84 ASN A O 1
ATOM 633 N N . ASN A 1 85 ? 3.126 12.298 9.900 1.00 93.69 85 ASN A N 1
ATOM 634 C CA . ASN A 1 85 ? 3.650 11.105 10.575 1.00 93.69 85 ASN A CA 1
ATOM 635 C C . ASN A 1 85 ? 2.907 10.772 11.875 1.00 93.69 85 ASN A C 1
ATOM 637 O O . ASN A 1 85 ? 2.664 9.601 12.145 1.00 93.69 85 ASN A O 1
ATOM 641 N N . ALA A 1 86 ? 2.485 11.783 12.641 1.00 93.00 86 ALA A N 1
ATOM 642 C CA . ALA A 1 86 ? 1.745 11.573 13.885 1.00 93.00 86 ALA A CA 1
ATOM 643 C C . ALA A 1 86 ? 0.409 10.849 13.648 1.00 93.00 86 ALA A C 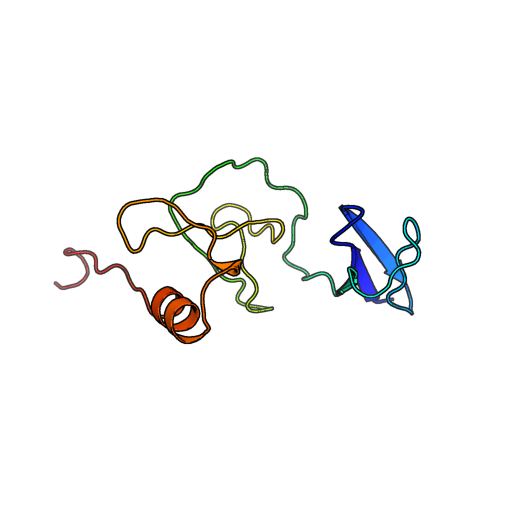1
ATOM 645 O O . ALA A 1 86 ? 0.104 9.881 14.335 1.00 93.00 86 ALA A O 1
ATOM 646 N N . LYS A 1 87 ? -0.360 11.258 12.630 1.00 92.31 87 LYS A N 1
ATOM 647 C CA . LYS A 1 87 ? -1.628 10.604 12.266 1.00 92.31 87 LYS A CA 1
ATOM 648 C C . LYS A 1 87 ? -1.417 9.202 11.693 1.00 92.31 87 LYS A C 1
ATOM 650 O O . LYS A 1 87 ? -2.213 8.307 11.956 1.00 92.31 87 LYS A O 1
ATOM 655 N N . LYS A 1 88 ? -0.351 9.001 10.907 1.00 92.88 88 LYS A N 1
ATOM 656 C CA . LYS A 1 88 ? 0.016 7.671 10.389 1.00 92.88 88 LYS A CA 1
ATOM 657 C C . LYS A 1 88 ? 0.355 6.711 11.530 1.00 92.88 88 LYS A C 1
ATOM 65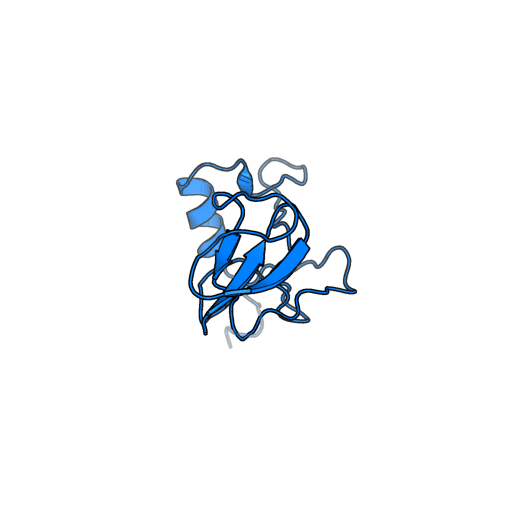9 O O . LYS A 1 88 ? -0.070 5.561 11.491 1.00 92.88 88 LYS A O 1
ATOM 664 N N . GLN A 1 89 ? 1.085 7.188 12.537 1.00 92.00 89 GLN A N 1
ATOM 665 C CA . GLN A 1 89 ? 1.413 6.395 13.716 1.00 92.00 89 GLN A CA 1
ATOM 666 C C . GLN A 1 89 ? 0.163 6.092 14.546 1.00 92.00 89 GLN A C 1
ATOM 668 O O . GLN A 1 89 ? -0.098 4.931 14.832 1.00 92.00 89 GLN A O 1
ATOM 673 N N . GLU A 1 90 ? -0.673 7.100 14.809 1.00 92.50 90 GLU A N 1
ATOM 674 C CA . GLU A 1 90 ? -1.947 6.910 15.513 1.00 92.50 90 GLU A CA 1
ATOM 675 C C . GLU A 1 90 ? -2.813 5.842 14.833 1.00 92.50 90 GLU A C 1
ATOM 677 O O . GLU A 1 90 ? -3.314 4.959 15.516 1.00 92.50 90 GLU A O 1
ATOM 682 N N . LEU A 1 91 ? -2.911 5.846 13.495 1.00 92.19 91 LEU A N 1
ATOM 683 C CA . LEU A 1 91 ? -3.616 4.810 12.731 1.00 92.19 91 LEU A CA 1
ATOM 684 C C . LEU A 1 91 ? -3.027 3.405 12.914 1.00 92.19 91 LEU A C 1
ATOM 686 O O . LEU A 1 91 ? -3.792 2.446 12.976 1.00 92.19 91 LEU A O 1
ATOM 690 N N . LYS A 1 92 ? -1.696 3.268 12.958 1.00 90.31 92 LYS A N 1
ATOM 691 C CA . LYS A 1 92 ? -1.028 1.973 13.182 1.00 90.31 92 LYS A CA 1
ATOM 692 C C . LYS A 1 92 ? -1.323 1.417 14.570 1.00 90.31 92 LYS A C 1
ATOM 694 O O . LYS A 1 92 ? -1.513 0.214 14.704 1.00 90.31 92 LYS A O 1
ATOM 699 N N . ASP A 1 93 ? -1.410 2.296 15.560 1.00 91.00 93 ASP A N 1
ATOM 700 C CA . ASP A 1 93 ? -1.673 1.927 16.950 1.00 91.00 93 ASP A CA 1
ATOM 701 C C . ASP A 1 93 ? -3.169 1.661 17.216 1.00 91.00 93 ASP A C 1
ATOM 703 O O . ASP A 1 93 ? -3.546 1.222 18.306 1.00 91.00 93 ASP A O 1
ATOM 707 N N . ARG A 1 94 ? -4.050 1.890 16.227 1.00 87.81 94 ARG A N 1
ATOM 708 C CA . ARG A 1 94 ? -5.483 1.604 16.366 1.00 87.81 94 ARG A CA 1
ATOM 709 C C . ARG A 1 94 ? -5.732 0.108 16.472 1.00 87.81 94 ARG A C 1
ATOM 711 O O . ARG A 1 94 ? -5.561 -0.647 15.518 1.00 87.81 94 ARG A O 1
ATOM 718 N N . VAL A 1 95 ? -6.294 -0.280 17.607 1.00 85.00 95 VAL A N 1
ATOM 719 C CA . VAL A 1 95 ? -6.796 -1.628 17.863 1.00 85.00 95 VAL A CA 1
ATOM 720 C C . VAL A 1 95 ? -8.306 -1.592 18.066 1.00 85.00 95 VAL A C 1
ATOM 722 O O . VAL A 1 95 ? -8.852 -0.676 18.684 1.00 85.00 95 VAL A O 1
ATOM 725 N N . ARG A 1 96 ? -9.005 -2.586 17.514 1.00 81.56 96 ARG A N 1
ATOM 726 C CA . ARG A 1 96 ? -10.433 -2.786 17.783 1.00 81.56 96 ARG A CA 1
ATOM 727 C C . ARG A 1 96 ? -10.563 -3.692 19.002 1.00 81.56 96 ARG A C 1
ATOM 729 O O . ARG A 1 96 ? -10.061 -4.810 18.986 1.00 81.56 96 ARG A O 1
ATOM 736 N N . TYR A 1 97 ? -11.254 -3.223 20.032 1.00 83.19 97 TYR A N 1
ATOM 737 C CA . TYR A 1 97 ? -11.601 -4.039 21.191 1.00 83.19 97 TYR A CA 1
ATOM 738 C C . TYR A 1 97 ? -12.947 -4.724 20.923 1.00 83.19 97 TYR A C 1
ATOM 740 O O . TYR A 1 97 ? -13.946 -4.034 20.723 1.00 83.19 97 TYR A O 1
ATOM 748 N N . ASN A 1 98 ? -12.989 -6.061 20.895 1.00 79.06 98 ASN A N 1
ATOM 749 C CA . ASN A 1 98 ? -14.260 -6.791 20.926 1.00 79.06 98 ASN A CA 1
ATOM 750 C C . ASN A 1 98 ? -14.710 -6.912 22.394 1.00 79.06 98 ASN A C 1
ATOM 752 O O . ASN A 1 98 ? -13.908 -7.245 23.272 1.00 79.06 98 ASN A O 1
ATOM 756 N N . THR A 1 99 ? -15.989 -6.647 22.664 1.00 74.56 99 THR A N 1
ATOM 757 C CA . THR A 1 99 ? -16.612 -6.797 23.987 1.00 74.56 99 THR A CA 1
ATOM 758 C C . THR A 1 99 ? -16.618 -8.244 24.496 1.00 74.56 99 THR A C 1
ATOM 760 O O . THR A 1 99 ? -16.836 -8.461 25.683 1.00 74.56 99 THR A O 1
ATOM 763 N N . GLU A 1 100 ? -16.359 -9.232 23.637 1.00 65.75 100 GLU A N 1
ATOM 764 C CA . GLU A 1 100 ? -16.317 -10.660 23.996 1.00 65.75 100 GLU A CA 1
ATOM 765 C C . GLU A 1 100 ? -14.942 -11.143 24.484 1.00 65.75 100 GLU A C 1
ATOM 767 O O . GLU A 1 100 ? -14.865 -12.096 25.249 1.00 65.75 100 GLU A O 1
ATOM 772 N N . THR A 1 101 ? -13.854 -10.472 24.099 1.00 58.41 101 THR A N 1
ATOM 773 C CA . THR A 1 101 ? -12.465 -10.825 24.478 1.00 58.41 101 THR A CA 1
ATOM 774 C C . THR A 1 101 ? -12.069 -10.405 25.902 1.00 58.41 101 THR A C 1
ATOM 776 O O . THR A 1 101 ? -10.913 -10.551 26.279 1.00 58.41 101 THR A O 1
ATOM 779 N N . ASN A 1 102 ? -13.010 -9.864 26.682 1.00 54.47 102 ASN A N 1
ATOM 780 C CA . ASN A 1 102 ? -12.808 -9.366 28.049 1.00 54.47 102 ASN A CA 1
ATOM 781 C C . ASN A 1 102 ? -13.666 -10.133 29.081 1.00 54.47 102 ASN A C 1
ATOM 783 O O . ASN A 1 102 ? -14.181 -9.544 30.034 1.00 54.47 102 ASN A O 1
ATOM 787 N N . LYS A 1 103 ? -13.852 -11.442 28.875 1.00 46.09 103 LYS A N 1
ATOM 788 C CA . LYS A 1 103 ? -14.350 -12.377 29.892 1.00 46.09 103 LYS A CA 1
ATOM 789 C C . LYS A 1 103 ? -13.297 -13.424 30.204 1.00 46.09 103 LYS A C 1
ATOM 791 O O . LYS A 1 103 ? -12.647 -13.885 29.242 1.00 46.09 103 LYS A O 1
#

Sequence (103 aa):
MTRYKCSNCKVVFEAEEPLCPLCNTSDAVKVMCPRDHCNCPHGVVESIAYCPECGEPMCPECGCHSVVQISRVTGYLSSVDGWNNAKKQELKDRVRYNTETNK

pLDDT: mean 88.29, std 7.63, range [46.09, 94.0]